Protein AF-A0A2G9XGI1-F1 (afdb_monomer_lite)

pLDDT: mean 80.85, std 19.88, range [34.72, 98.5]

Structure (mmCIF, N/CA/C/O backbone):
data_AF-A0A2G9XGI1-F1
#
_entry.id   AF-A0A2G9XGI1-F1
#
loop_
_atom_site.group_PDB
_atom_site.id
_atom_site.type_symbol
_atom_site.label_atom_id
_atom_site.label_alt_id
_atom_site.label_comp_id
_atom_site.label_asym_id
_atom_site.label_entity_id
_atom_site.label_seq_id
_atom_site.pdbx_PDB_ins_code
_atom_site.Cartn_x
_atom_site.Cartn_y
_atom_site.Cartn_z
_atom_site.occupancy
_atom_site.B_iso_or_equiv
_atom_site.auth_seq_id
_atom_site.auth_comp_id
_atom_site.auth_asym_id
_atom_site.auth_atom_id
_atom_site.pdbx_PDB_model_num
ATOM 1 N N . GLN A 1 1 ? 9.693 -24.491 24.013 1.00 41.94 1 GLN A N 1
ATOM 2 C CA . GLN A 1 1 ? 10.274 -23.459 23.138 1.00 41.94 1 GLN A CA 1
ATOM 3 C C . GLN A 1 1 ? 9.375 -23.371 21.923 1.00 41.94 1 GLN A C 1
ATOM 5 O O . GLN A 1 1 ? 9.301 -24.344 21.187 1.00 41.94 1 GLN A O 1
ATOM 10 N N . HIS A 1 2 ? 8.583 -22.310 21.801 1.00 34.72 2 HIS A N 1
ATOM 11 C CA . HIS A 1 2 ? 7.743 -22.107 20.626 1.00 34.72 2 HIS A CA 1
ATOM 12 C C . HIS A 1 2 ? 8.504 -21.122 19.743 1.00 34.72 2 HIS A C 1
ATOM 14 O O . HIS A 1 2 ? 8.555 -19.935 20.051 1.00 34.72 2 HIS A O 1
ATOM 20 N N . LEU A 1 3 ? 9.210 -21.636 18.735 1.00 47.44 3 LEU A N 1
ATOM 21 C CA . LEU A 1 3 ? 9.715 -20.791 17.661 1.00 47.44 3 LEU A CA 1
ATOM 2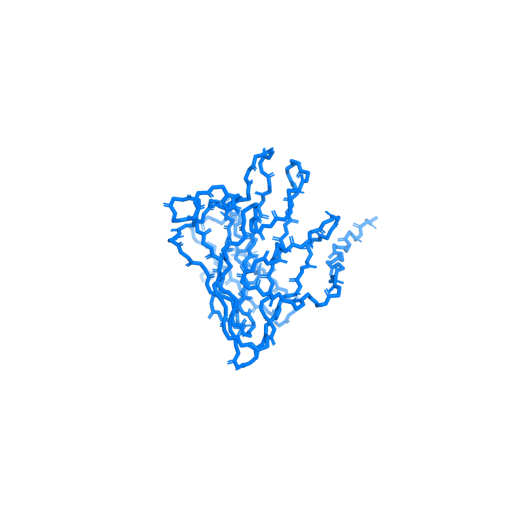2 C C . LEU A 1 3 ? 8.474 -20.391 16.863 1.00 47.44 3 LEU A C 1
ATOM 24 O O . LEU A 1 3 ? 7.971 -21.179 16.070 1.00 47.44 3 LEU A O 1
ATOM 28 N N . GLY A 1 4 ? 7.901 -19.236 17.197 1.00 39.41 4 GLY A N 1
ATOM 29 C CA . GLY A 1 4 ? 6.826 -18.643 16.415 1.00 39.41 4 GLY A CA 1
ATOM 30 C C . GLY A 1 4 ? 7.426 -18.137 15.114 1.00 39.41 4 GLY A C 1
ATOM 31 O O . GLY A 1 4 ? 8.037 -17.074 15.092 1.00 39.41 4 GLY A O 1
ATOM 32 N N . GLU A 1 5 ? 7.319 -18.936 14.059 1.00 46.62 5 GLU A N 1
ATOM 33 C CA . GLU A 1 5 ? 7.589 -18.495 12.698 1.00 46.62 5 GLU A CA 1
ATOM 34 C C . GLU A 1 5 ? 6.373 -17.691 12.229 1.00 46.62 5 GLU A C 1
ATOM 36 O O . GLU A 1 5 ? 5.272 -18.225 12.094 1.00 46.62 5 GLU A O 1
ATOM 41 N N . THR A 1 6 ? 6.546 -16.380 12.055 1.00 47.03 6 THR A N 1
ATOM 42 C CA . THR A 1 6 ? 5.527 -15.545 11.415 1.00 47.03 6 THR A CA 1
ATOM 43 C C . THR A 1 6 ? 5.639 -15.756 9.911 1.00 47.03 6 THR A C 1
ATOM 45 O O . THR A 1 6 ? 6.452 -15.118 9.246 1.00 47.03 6 THR A O 1
ATOM 48 N N . GLU A 1 7 ? 4.836 -16.669 9.371 1.00 52.78 7 GLU A N 1
ATOM 49 C CA . GLU A 1 7 ? 4.722 -16.855 7.928 1.00 52.78 7 GLU A CA 1
ATOM 50 C C . GLU A 1 7 ? 3.825 -15.758 7.338 1.00 52.78 7 GLU A C 1
ATOM 52 O O . GLU A 1 7 ? 2.620 -15.693 7.592 1.00 52.78 7 GLU A O 1
ATOM 57 N N . LEU A 1 8 ? 4.416 -14.873 6.536 1.00 57.69 8 LEU A N 1
ATOM 58 C CA . LEU A 1 8 ? 3.659 -13.935 5.714 1.00 57.69 8 LEU A CA 1
ATOM 59 C C . LEU A 1 8 ? 3.193 -14.667 4.458 1.00 57.69 8 LEU A C 1
ATOM 61 O O . LEU A 1 8 ? 3.890 -14.698 3.442 1.00 57.69 8 LEU A O 1
ATOM 65 N N . THR A 1 9 ? 2.012 -15.278 4.520 1.00 52.84 9 THR A N 1
ATOM 66 C CA . THR A 1 9 ? 1.417 -15.911 3.344 1.00 52.84 9 THR A CA 1
ATOM 67 C C . THR A 1 9 ? 1.091 -14.836 2.309 1.00 52.84 9 THR A C 1
ATOM 69 O O . THR A 1 9 ? 0.146 -14.060 2.464 1.00 52.84 9 THR A O 1
ATOM 72 N N . ALA A 1 10 ? 1.890 -14.777 1.243 1.00 55.81 10 ALA A N 1
ATOM 73 C CA . ALA A 1 10 ? 1.601 -13.923 0.104 1.00 55.81 10 ALA A CA 1
ATOM 74 C C . ALA A 1 10 ? 0.276 -14.362 -0.532 1.00 55.81 10 ALA A C 1
ATOM 76 O O . ALA A 1 10 ? 0.070 -15.540 -0.832 1.00 55.81 10 ALA A O 1
ATOM 77 N N . THR A 1 11 ? -0.621 -13.409 -0.759 1.00 67.25 11 THR A N 1
ATOM 78 C CA . THR A 1 11 ? -1.778 -13.649 -1.625 1.00 67.25 11 THR A CA 1
ATOM 79 C C . THR A 1 11 ? -1.372 -13.673 -3.096 1.00 67.25 11 THR A C 1
ATOM 81 O O . THR A 1 11 ? -0.282 -13.244 -3.477 1.00 67.25 11 THR A O 1
ATOM 84 N N . THR A 1 12 ? -2.256 -14.200 -3.947 1.00 78.31 12 THR A N 1
ATOM 85 C CA . THR A 1 12 ? -2.092 -14.150 -5.403 1.00 78.31 12 THR A CA 1
ATOM 86 C C . THR A 1 12 ? -1.939 -12.705 -5.876 1.00 78.31 12 THR A C 1
ATOM 88 O O . THR A 1 12 ? -2.671 -11.825 -5.425 1.00 78.31 12 THR A O 1
ATOM 91 N N . THR A 1 13 ? -1.021 -12.470 -6.818 1.00 90.44 13 THR A N 1
ATOM 92 C CA . THR A 1 13 ? -0.828 -11.155 -7.436 1.00 90.44 13 THR A CA 1
ATOM 93 C C . THR A 1 13 ? -2.136 -10.607 -7.999 1.00 90.44 13 THR A C 1
ATOM 95 O O . THR A 1 13 ? -2.772 -11.236 -8.847 1.00 90.44 13 THR A O 1
ATOM 98 N N . GLN A 1 14 ? -2.507 -9.405 -7.570 1.00 94.69 14 GLN A N 1
ATOM 99 C CA . GLN A 1 14 ? -3.667 -8.681 -8.070 1.00 94.69 14 GLN A CA 1
ATOM 100 C C . GLN A 1 14 ? -3.244 -7.769 -9.216 1.00 94.69 14 GLN A C 1
ATOM 102 O O . GLN A 1 14 ? -2.392 -6.897 -9.055 1.00 94.69 14 GLN A O 1
ATOM 107 N N . THR A 1 15 ? -3.846 -7.969 -10.387 1.00 95.12 15 THR A N 1
ATOM 108 C CA . THR A 1 15 ? -3.725 -7.005 -11.486 1.00 95.12 15 THR A CA 1
ATOM 109 C C . THR A 1 15 ? -4.800 -5.947 -11.307 1.00 95.12 15 THR A C 1
ATOM 111 O O . THR A 1 15 ? -5.985 -6.267 -11.377 1.00 95.12 15 THR A O 1
ATOM 114 N N . VAL A 1 16 ? -4.389 -4.708 -11.060 1.00 95.69 16 VAL A N 1
ATOM 115 C CA . VAL A 1 16 ? -5.296 -3.589 -10.792 1.00 95.69 16 VAL A CA 1
ATOM 116 C C . VAL A 1 16 ? -5.412 -2.657 -11.994 1.00 95.69 16 VAL A C 1
ATOM 118 O O . VAL A 1 16 ? -4.553 -2.614 -12.878 1.00 95.69 16 VAL A O 1
ATOM 121 N N . SER A 1 17 ? -6.502 -1.900 -12.011 1.00 94.56 17 SER A N 1
ATOM 122 C CA . SER A 1 17 ? -6.776 -0.818 -12.954 1.00 94.56 17 SER A CA 1
ATOM 123 C C . SER A 1 17 ? -7.248 0.410 -12.180 1.00 94.56 17 SER A C 1
ATOM 125 O O . SER A 1 17 ? -7.595 0.298 -11.007 1.00 94.56 17 SER A O 1
ATOM 127 N N . THR A 1 18 ? -7.299 1.565 -12.842 1.00 94.62 18 THR A N 1
ATOM 128 C CA . THR A 1 18 ? -7.675 2.876 -12.280 1.00 94.62 18 THR A CA 1
ATOM 129 C C . THR A 1 18 ? -8.863 2.834 -11.315 1.00 94.62 18 THR A C 1
ATOM 131 O O . THR A 1 18 ? -8.833 3.496 -10.290 1.00 94.62 18 THR A O 1
ATOM 134 N N . THR A 1 19 ? -9.909 2.057 -11.605 1.00 92.25 19 THR A N 1
ATOM 135 C CA . THR A 1 19 ? -11.154 2.043 -10.815 1.00 92.25 19 THR A CA 1
ATOM 136 C C . THR A 1 19 ? -11.331 0.805 -9.936 1.00 92.25 19 THR A C 1
ATOM 138 O O . THR A 1 19 ? -12.389 0.635 -9.330 1.00 92.25 19 THR A O 1
ATOM 141 N N . THR A 1 20 ? -10.333 -0.078 -9.869 1.00 90.12 20 THR A N 1
ATOM 142 C CA . THR A 1 20 ? -10.426 -1.332 -9.112 1.00 90.12 20 THR A CA 1
ATOM 143 C C . THR A 1 20 ? -9.750 -1.182 -7.756 1.00 90.12 20 THR A C 1
ATOM 145 O O . THR A 1 20 ? -8.536 -0.999 -7.696 1.00 90.12 20 THR A O 1
ATOM 148 N N . ALA A 1 21 ? -10.526 -1.326 -6.680 1.00 94.62 21 ALA A N 1
ATOM 149 C CA . ALA A 1 21 ? -9.985 -1.352 -5.326 1.00 94.62 21 ALA A CA 1
ATOM 150 C C . ALA A 1 21 ? -9.122 -2.605 -5.093 1.00 94.62 21 ALA A C 1
ATOM 152 O O . ALA A 1 21 ? -9.457 -3.697 -5.561 1.00 94.62 21 ALA A O 1
ATOM 153 N N . ILE A 1 22 ? -8.045 -2.467 -4.321 1.00 95.75 22 ILE A N 1
ATOM 154 C CA . ILE A 1 22 ? -7.212 -3.599 -3.891 1.00 95.75 22 ILE A CA 1
ATOM 155 C C . ILE A 1 22 ? -7.985 -4.415 -2.852 1.00 95.75 22 ILE A C 1
ATOM 157 O O . ILE A 1 22 ? -8.489 -3.868 -1.872 1.00 95.75 22 ILE A O 1
ATOM 161 N N . VAL A 1 23 ? -8.070 -5.733 -3.024 1.00 93.75 23 VAL A N 1
ATOM 162 C CA . VAL A 1 23 ? -8.799 -6.609 -2.097 1.00 93.75 23 VAL A CA 1
ATOM 163 C C . VAL A 1 23 ? -7.843 -7.186 -1.059 1.00 93.75 23 VAL A C 1
ATOM 165 O O . VAL A 1 23 ? -6.910 -7.897 -1.415 1.00 93.75 23 VAL A O 1
ATOM 168 N N . VAL A 1 24 ? -8.084 -6.927 0.228 1.00 89.19 24 VAL A N 1
ATOM 169 C CA . VAL A 1 24 ? -7.197 -7.408 1.305 1.00 89.19 24 VAL A CA 1
ATOM 170 C C . VAL A 1 24 ? -7.676 -8.714 1.934 1.00 89.19 24 VAL A C 1
ATOM 172 O O . VAL A 1 24 ? -6.883 -9.631 2.126 1.00 89.19 24 VAL A O 1
ATOM 175 N N . GLY A 1 25 ? -8.969 -8.847 2.247 1.00 85.75 25 GLY A N 1
ATOM 176 C CA . GLY A 1 25 ? -9.467 -10.018 2.980 1.00 85.75 25 GLY A CA 1
ATOM 177 C C . GLY A 1 25 ? -8.718 -10.210 4.306 1.00 85.75 25 GLY A C 1
ATOM 178 O O . GLY A 1 25 ? -8.567 -9.264 5.071 1.00 85.75 25 GLY A O 1
ATOM 179 N N . ASN A 1 26 ? -8.216 -11.418 4.567 1.00 81.12 26 ASN A N 1
ATOM 180 C CA . ASN A 1 26 ? -7.356 -11.747 5.713 1.00 81.12 26 ASN A CA 1
ATOM 181 C C . ASN A 1 26 ? -5.852 -11.762 5.365 1.00 81.12 26 ASN A C 1
ATOM 183 O O . ASN A 1 26 ? -5.059 -12.334 6.112 1.00 81.12 26 ASN A O 1
ATOM 187 N N . ALA A 1 27 ? -5.460 -11.188 4.225 1.00 80.62 27 ALA A N 1
ATOM 188 C CA . ALA A 1 27 ? -4.070 -11.135 3.800 1.00 80.62 27 ALA A CA 1
ATOM 189 C C . ALA A 1 27 ? -3.233 -10.235 4.712 1.00 80.62 27 ALA A C 1
ATOM 191 O O . ALA A 1 27 ? -3.673 -9.156 5.114 1.00 80.62 27 ALA A O 1
ATOM 192 N N . THR A 1 28 ? -1.995 -10.656 4.958 1.00 83.31 28 THR A N 1
ATOM 193 C CA . THR A 1 28 ? -0.945 -9.839 5.584 1.00 83.31 28 THR A CA 1
ATOM 194 C C . THR A 1 28 ? 0.075 -9.342 4.559 1.00 83.31 28 THR A C 1
ATOM 196 O O . THR A 1 28 ? 0.791 -8.378 4.818 1.00 83.31 28 THR A O 1
ATOM 199 N N . HIS A 1 29 ? 0.109 -9.954 3.370 1.00 87.75 29 HIS A N 1
ATOM 200 C CA . HIS A 1 29 ? 0.971 -9.569 2.259 1.00 87.75 29 HIS A CA 1
ATOM 201 C C . HIS A 1 29 ? 0.232 -9.698 0.916 1.00 87.75 29 HIS A C 1
ATOM 203 O O . HIS A 1 29 ? -0.331 -10.747 0.578 1.00 87.75 29 HIS A O 1
ATOM 209 N N . ILE A 1 30 ? 0.235 -8.612 0.146 1.00 91.25 30 ILE A N 1
ATOM 210 C CA . ILE A 1 30 ? -0.401 -8.494 -1.164 1.00 91.25 30 ILE A CA 1
ATOM 211 C C . ILE A 1 30 ? 0.631 -8.042 -2.178 1.00 91.25 30 ILE A C 1
ATOM 213 O O . ILE A 1 30 ? 1.377 -7.092 -1.955 1.00 91.25 30 ILE A O 1
ATOM 217 N N . VAL A 1 31 ? 0.612 -8.693 -3.333 1.00 92.25 31 VAL A N 1
ATOM 218 C CA . VAL A 1 31 ? 1.381 -8.263 -4.492 1.00 92.25 31 VAL A CA 1
ATOM 219 C C . VAL A 1 31 ? 0.432 -7.609 -5.487 1.00 92.25 31 VAL A C 1
ATOM 221 O O . VAL A 1 31 ? -0.577 -8.207 -5.863 1.00 92.25 31 VAL A O 1
ATOM 224 N N . VAL A 1 32 ? 0.751 -6.397 -5.931 1.00 95.25 32 VAL A N 1
ATOM 225 C CA . VAL A 1 32 ? -0.019 -5.668 -6.944 1.00 95.25 32 VAL A CA 1
ATOM 226 C C . VAL A 1 32 ? 0.796 -5.452 -8.211 1.00 95.25 32 VAL A C 1
ATOM 228 O O . VAL A 1 32 ? 2.018 -5.298 -8.197 1.00 95.25 32 VAL A O 1
ATOM 231 N N . THR A 1 33 ? 0.104 -5.448 -9.340 1.00 95.81 33 THR A N 1
ATOM 232 C CA . THR A 1 33 ? 0.676 -5.154 -10.652 1.00 95.81 33 THR A CA 1
ATOM 233 C C . THR A 1 33 ? -0.351 -4.443 -11.524 1.00 95.81 33 THR A C 1
ATOM 235 O O . THR A 1 33 ? -1.542 -4.446 -11.221 1.00 95.81 33 THR A O 1
ATOM 238 N N . ALA A 1 34 ? 0.096 -3.858 -12.630 1.00 95.62 34 ALA A N 1
ATOM 239 C CA . ALA A 1 34 ? -0.771 -3.261 -13.634 1.00 95.62 34 ALA A CA 1
ATOM 240 C C . ALA A 1 34 ? -0.218 -3.517 -15.041 1.00 95.62 34 ALA A C 1
ATOM 242 O O . ALA A 1 34 ? 0.990 -3.675 -15.233 1.00 95.62 34 ALA A O 1
ATOM 243 N N . THR A 1 35 ? -1.109 -3.551 -16.034 1.00 94.31 35 THR A N 1
ATOM 244 C CA . THR A 1 35 ? -0.745 -3.736 -17.452 1.00 94.31 35 THR A CA 1
ATOM 245 C C . THR A 1 35 ? -0.104 -2.489 -18.066 1.00 94.31 35 THR A C 1
ATOM 247 O O . THR A 1 35 ? 0.632 -2.580 -19.043 1.00 94.31 35 THR A O 1
ATOM 250 N N . SER A 1 36 ? -0.385 -1.325 -17.489 1.00 96.00 36 SER A N 1
ATOM 251 C CA . SER A 1 36 ? 0.203 -0.017 -17.783 1.00 96.00 36 SER A CA 1
ATOM 252 C C . SER A 1 36 ? 0.258 0.774 -16.481 1.00 96.00 36 SER A C 1
ATOM 254 O O . SER A 1 36 ? -0.463 0.428 -15.548 1.00 96.00 36 SER A O 1
ATOM 256 N N . SER A 1 37 ? 1.080 1.822 -16.385 1.00 97.06 37 SER A N 1
ATOM 257 C CA . SER A 1 37 ? 1.070 2.650 -15.175 1.00 97.06 37 SER A CA 1
ATOM 258 C C . SER A 1 37 ? -0.317 3.246 -14.945 1.00 97.06 37 SER A C 1
ATOM 260 O O . SER A 1 37 ? -0.928 3.777 -15.874 1.00 97.06 37 SER A O 1
ATOM 262 N N . VAL A 1 38 ? -0.814 3.126 -13.718 1.00 97.56 38 VAL A N 1
ATOM 263 C CA . VAL A 1 38 ? -2.146 3.581 -13.312 1.00 97.56 38 VAL A CA 1
ATOM 264 C C . VAL A 1 38 ? -2.053 4.387 -12.030 1.00 97.56 38 VAL A C 1
ATOM 266 O O . VAL A 1 38 ? -1.247 4.086 -11.153 1.00 97.56 38 VAL A O 1
ATOM 269 N N . ILE A 1 39 ? -2.917 5.389 -11.924 1.00 97.94 39 ILE A N 1
ATOM 270 C CA . ILE A 1 39 ? -3.259 6.038 -10.663 1.00 97.94 39 ILE A CA 1
ATOM 271 C C . ILE A 1 39 ? -4.596 5.440 -10.239 1.00 97.94 39 ILE A C 1
ATOM 273 O O . ILE A 1 39 ? -5.505 5.360 -11.059 1.00 97.94 39 ILE A O 1
ATOM 277 N N . LEU A 1 40 ? -4.704 4.934 -9.016 1.00 97.94 40 LEU A N 1
ATOM 278 C CA . LEU A 1 40 ? -5.967 4.408 -8.517 1.00 97.94 40 LEU A CA 1
ATOM 279 C C . LEU A 1 40 ? -6.868 5.577 -8.106 1.00 97.94 40 LEU A C 1
ATOM 281 O O . LEU A 1 40 ? -6.527 6.346 -7.211 1.00 97.94 40 LEU A O 1
ATOM 285 N N . ASP A 1 41 ? -8.017 5.667 -8.769 1.00 96.88 41 ASP A N 1
ATOM 286 C CA . ASP A 1 41 ? -9.115 6.608 -8.521 1.00 96.88 41 ASP A CA 1
ATOM 287 C C . ASP A 1 41 ? -10.336 5.900 -7.895 1.00 96.88 41 ASP A C 1
ATOM 289 O O . ASP A 1 41 ? -11.427 6.462 -7.787 1.00 96.88 41 ASP A O 1
ATOM 293 N N . SER A 1 42 ? -10.186 4.633 -7.504 1.00 96.88 42 SER A N 1
ATOM 294 C CA . SER A 1 42 ? -11.191 3.906 -6.728 1.00 96.88 42 SER A CA 1
ATOM 295 C C . SER A 1 42 ? -11.318 4.487 -5.319 1.00 96.88 42 SER A C 1
ATOM 297 O O . SER A 1 42 ? -10.315 4.674 -4.641 1.00 96.88 42 SER A O 1
ATOM 299 N N . ALA A 1 43 ? -12.550 4.693 -4.858 1.00 95.44 43 ALA A N 1
ATOM 300 C CA . ALA A 1 43 ? -12.873 5.112 -3.498 1.00 95.44 43 ALA A CA 1
ATOM 301 C C . ALA A 1 43 ? -13.908 4.132 -2.896 1.00 95.44 43 ALA A C 1
ATOM 303 O O . ALA A 1 43 ? -15.059 4.129 -3.347 1.00 95.44 43 ALA A O 1
ATOM 304 N N . PRO A 1 44 ? -13.537 3.268 -1.929 1.00 97.19 44 PRO A N 1
ATOM 305 C CA . PRO A 1 44 ? -12.210 3.150 -1.317 1.00 97.19 44 PRO A CA 1
ATOM 306 C C . PRO A 1 44 ? -11.150 2.595 -2.283 1.00 97.19 44 PRO A C 1
ATOM 308 O O . PRO A 1 44 ? -11.472 1.850 -3.210 1.00 97.19 44 PRO A O 1
ATOM 311 N N . THR A 1 45 ? -9.882 2.941 -2.049 1.00 98.06 45 THR A N 1
ATOM 312 C CA . THR A 1 45 ? -8.728 2.484 -2.850 1.00 98.06 45 THR A CA 1
ATOM 313 C C . THR A 1 45 ? -8.345 1.063 -2.486 1.00 98.06 45 THR A C 1
ATOM 315 O O . THR A 1 45 ? -7.942 0.266 -3.334 1.00 98.06 45 THR A O 1
ATOM 318 N N . ILE A 1 46 ? -8.502 0.725 -1.212 1.00 97.00 46 ILE A N 1
ATOM 319 C CA . ILE A 1 46 ? -8.278 -0.607 -0.672 1.00 97.00 46 ILE A CA 1
ATOM 320 C C . ILE A 1 46 ? -9.571 -1.033 0.013 1.00 97.00 46 ILE A C 1
ATOM 322 O O . ILE A 1 46 ? -10.164 -0.259 0.750 1.00 97.00 46 ILE A O 1
ATOM 326 N N . ALA A 1 47 ? -10.047 -2.257 -0.193 1.00 95.88 47 ALA A N 1
ATOM 327 C CA . ALA A 1 47 ? -11.187 -2.760 0.570 1.00 95.88 47 ALA A CA 1
ATOM 328 C C . ALA A 1 47 ? -10.924 -2.610 2.083 1.00 95.88 47 ALA A C 1
ATOM 330 O O . ALA A 1 47 ? -9.818 -2.888 2.550 1.00 95.88 47 ALA A O 1
ATOM 331 N N . ASN A 1 48 ? -11.924 -2.161 2.847 1.00 95.31 48 ASN A N 1
ATOM 332 C CA . ASN A 1 48 ? -11.775 -1.971 4.292 1.00 95.31 48 ASN A CA 1
ATOM 333 C C . ASN A 1 48 ? -11.322 -3.265 4.980 1.00 95.31 48 ASN A C 1
ATOM 335 O O . ASN A 1 48 ? -11.796 -4.357 4.648 1.00 95.31 48 ASN A O 1
ATOM 339 N N . GLY A 1 49 ? -10.408 -3.119 5.937 1.00 93.06 49 GLY A N 1
ATOM 340 C CA . GLY A 1 49 ? -9.892 -4.219 6.740 1.00 93.06 49 GLY A CA 1
ATOM 341 C C . GLY A 1 49 ? -10.687 -4.446 8.025 1.00 93.06 49 GLY A C 1
ATOM 342 O O . GLY A 1 49 ? -11.768 -3.898 8.242 1.00 93.06 49 GLY A O 1
ATOM 343 N N . THR A 1 50 ? -10.111 -5.255 8.910 1.00 94.25 50 THR A N 1
ATOM 344 C CA . THR A 1 50 ? -10.502 -5.317 10.328 1.00 94.25 50 THR A CA 1
ATOM 345 C C . THR A 1 50 ? -9.632 -4.356 11.132 1.00 94.25 50 THR A C 1
ATOM 347 O O . THR A 1 50 ? -8.449 -4.226 10.838 1.00 94.25 50 THR A O 1
ATOM 350 N N . THR A 1 51 ? -10.172 -3.668 12.142 1.00 95.75 51 THR A N 1
ATOM 351 C CA . THR A 1 51 ? -9.375 -2.761 12.990 1.00 95.75 51 THR A CA 1
ATOM 352 C C . THR A 1 51 ? -8.130 -3.462 13.543 1.00 95.75 51 THR A C 1
ATOM 354 O O . THR A 1 51 ? -8.218 -4.567 14.077 1.00 95.75 51 THR A O 1
ATOM 357 N N . GLY A 1 52 ? -6.975 -2.809 13.413 1.00 90.50 52 GLY A N 1
ATOM 358 C CA . GLY A 1 52 ? -5.660 -3.332 13.779 1.00 90.50 52 GLY A CA 1
ATOM 359 C C . GLY A 1 52 ? -5.034 -4.269 12.743 1.00 90.50 52 GLY A C 1
ATOM 360 O O . GLY A 1 52 ? -3.910 -4.724 12.946 1.00 90.50 52 GLY A O 1
ATOM 361 N N . GLN A 1 53 ? -5.718 -4.572 11.635 1.00 91.12 53 GLN A N 1
ATOM 362 C CA . GLN A 1 53 ? -5.153 -5.384 10.562 1.00 91.12 53 GLN A CA 1
ATOM 363 C C . GLN A 1 53 ? -3.984 -4.653 9.911 1.00 91.12 53 GLN A C 1
ATOM 365 O O . GLN A 1 53 ? -4.129 -3.516 9.468 1.00 91.12 53 GLN A O 1
ATOM 370 N N . VAL A 1 54 ? -2.851 -5.345 9.814 1.00 90.75 54 VAL A N 1
ATOM 371 C CA . VAL A 1 54 ? -1.662 -4.873 9.104 1.00 90.75 54 VAL A CA 1
ATOM 372 C C . VAL A 1 54 ? -1.563 -5.585 7.764 1.00 90.75 54 VAL A C 1
ATOM 374 O O . VAL A 1 54 ? -1.739 -6.803 7.687 1.00 90.75 54 VAL A O 1
ATOM 377 N N . VAL A 1 55 ? -1.259 -4.824 6.718 1.00 91.38 55 VAL A N 1
ATOM 378 C CA . VAL A 1 55 ? -0.999 -5.356 5.382 1.00 91.38 55 VAL A CA 1
ATOM 379 C C . VAL A 1 55 ? 0.261 -4.736 4.799 1.00 91.38 55 VAL A C 1
ATOM 381 O O . VAL A 1 55 ? 0.511 -3.540 4.938 1.00 91.38 55 VAL A O 1
ATOM 384 N N . ILE A 1 56 ? 1.045 -5.567 4.126 1.00 91.56 56 ILE A N 1
ATOM 385 C CA . ILE A 1 56 ? 2.170 -5.153 3.295 1.00 91.56 56 ILE A CA 1
ATOM 386 C C . ILE A 1 56 ? 1.735 -5.275 1.837 1.00 91.56 56 ILE A C 1
ATOM 388 O O . ILE A 1 56 ? 1.296 -6.341 1.407 1.00 91.56 56 ILE A O 1
ATOM 392 N N . ILE A 1 57 ? 1.858 -4.198 1.072 1.00 93.69 57 ILE A N 1
ATOM 393 C CA . ILE A 1 57 ? 1.541 -4.149 -0.353 1.00 93.69 57 ILE A CA 1
ATOM 394 C C . ILE A 1 57 ? 2.832 -3.927 -1.120 1.00 93.69 57 ILE A C 1
ATOM 396 O O . ILE A 1 57 ? 3.520 -2.930 -0.913 1.00 93.69 57 ILE A O 1
ATOM 400 N N . ARG A 1 58 ? 3.148 -4.851 -2.023 1.00 92.31 58 ARG A N 1
ATOM 401 C CA . ARG A 1 58 ? 4.358 -4.814 -2.839 1.00 92.31 58 ARG A CA 1
ATOM 402 C C . ARG A 1 58 ? 4.018 -4.680 -4.317 1.00 92.31 58 ARG A C 1
ATOM 404 O O . ARG A 1 58 ? 3.202 -5.441 -4.837 1.00 92.31 58 ARG A O 1
ATOM 411 N N . GLY A 1 59 ? 4.677 -3.761 -5.013 1.00 94.38 59 GLY A N 1
ATOM 412 C CA . GLY A 1 59 ? 4.604 -3.676 -6.469 1.00 94.38 59 GLY A CA 1
ATOM 413 C C . GLY A 1 59 ? 5.463 -4.749 -7.150 1.00 94.38 59 GLY A C 1
ATOM 414 O O . GLY A 1 59 ? 6.580 -5.046 -6.720 1.00 94.38 59 GLY A O 1
ATOM 415 N N . ALA A 1 60 ? 4.943 -5.356 -8.220 1.00 92.38 60 ALA A N 1
ATOM 416 C CA . ALA A 1 60 ? 5.624 -6.435 -8.953 1.00 92.38 60 ALA A CA 1
ATOM 417 C C . ALA A 1 60 ? 5.989 -6.111 -10.406 1.00 92.38 60 ALA A C 1
ATOM 419 O O . ALA A 1 60 ? 6.716 -6.877 -11.039 1.00 92.38 60 ALA A O 1
ATOM 420 N N . SER A 1 61 ? 5.471 -5.022 -10.976 1.00 93.12 61 SER A N 1
ATOM 421 C CA . SER A 1 61 ? 5.718 -4.718 -12.387 1.00 93.12 61 SER A CA 1
ATOM 422 C C . SER A 1 61 ? 7.050 -4.007 -12.586 1.00 93.12 61 SER A C 1
ATOM 424 O O . SER A 1 61 ? 7.322 -2.985 -11.963 1.00 93.12 61 SER A O 1
ATOM 426 N N . THR A 1 62 ? 7.875 -4.526 -13.495 1.00 91.38 62 THR A N 1
ATOM 427 C CA . THR A 1 62 ? 9.159 -3.919 -13.881 1.00 91.38 62 THR A CA 1
ATOM 428 C C . THR A 1 62 ? 9.011 -2.775 -14.885 1.00 91.38 62 THR A C 1
ATOM 430 O O . THR A 1 62 ? 9.984 -2.073 -15.147 1.00 91.38 62 THR A O 1
ATOM 433 N N . THR A 1 63 ? 7.819 -2.585 -15.462 1.00 93.88 63 THR A N 1
ATOM 434 C CA . THR A 1 63 ? 7.568 -1.610 -16.541 1.00 93.88 63 THR A CA 1
ATOM 435 C C . THR A 1 63 ? 6.392 -0.675 -16.277 1.00 93.88 63 THR A C 1
ATOM 437 O O . THR A 1 63 ? 6.224 0.305 -16.997 1.00 93.88 63 THR A O 1
ATOM 440 N N . ALA A 1 64 ? 5.553 -0.987 -15.293 1.00 96.00 64 ALA A N 1
ATOM 441 C CA . ALA A 1 64 ? 4.391 -0.199 -14.913 1.00 96.00 64 ALA A CA 1
ATOM 442 C C . ALA A 1 64 ? 4.399 0.043 -13.407 1.00 96.00 64 ALA A C 1
ATOM 444 O O . ALA A 1 64 ? 5.019 -0.696 -12.648 1.00 96.00 64 ALA A O 1
ATOM 445 N N . THR A 1 65 ? 3.672 1.062 -12.976 1.00 96.31 65 THR A N 1
ATOM 446 C CA . THR A 1 65 ? 3.531 1.385 -11.558 1.00 96.31 65 THR A CA 1
ATOM 447 C C . THR A 1 65 ? 2.075 1.528 -11.163 1.00 96.31 65 THR A C 1
ATOM 449 O O . THR A 1 65 ? 1.251 1.969 -11.965 1.00 96.31 65 THR A O 1
ATOM 452 N N . VAL A 1 66 ? 1.774 1.203 -9.912 1.00 97.81 66 VAL A N 1
ATOM 453 C CA . VAL A 1 66 ? 0.466 1.432 -9.295 1.00 97.81 66 VAL A CA 1
ATOM 454 C C . VAL A 1 66 ? 0.599 2.598 -8.327 1.00 97.81 66 VAL A C 1
ATOM 456 O O . VAL A 1 66 ? 1.308 2.478 -7.333 1.00 97.81 66 VAL A O 1
ATOM 459 N N . SER A 1 67 ? -0.049 3.722 -8.610 1.00 97.75 67 SER A N 1
ATOM 460 C CA . SER A 1 67 ? -0.035 4.887 -7.724 1.00 97.75 67 SER A CA 1
ATOM 461 C C . SER A 1 67 ? -1.301 4.938 -6.876 1.00 97.75 67 SER A C 1
ATOM 463 O O . SER A 1 67 ? -2.406 4.936 -7.409 1.00 97.75 67 SER A O 1
ATOM 465 N N . LEU A 1 68 ? -1.135 4.998 -5.559 1.00 98.25 68 LEU A N 1
ATOM 466 C CA . LEU A 1 68 ? -2.193 5.164 -4.569 1.00 98.25 68 LEU A CA 1
ATOM 467 C C . LEU A 1 68 ? -2.244 6.634 -4.140 1.00 98.25 68 LEU A C 1
ATOM 469 O O . LEU A 1 68 ? -1.197 7.284 -4.069 1.00 98.25 68 LEU A O 1
ATOM 473 N N . GLN A 1 69 ? -3.439 7.159 -3.875 1.00 98.25 69 GLN A N 1
ATOM 474 C CA . GLN A 1 69 ? -3.660 8.571 -3.551 1.00 98.25 69 GLN A CA 1
ATOM 475 C C . GLN A 1 69 ? -4.162 8.726 -2.120 1.00 98.25 69 GLN A C 1
ATOM 477 O O . GLN A 1 69 ? -5.062 8.007 -1.685 1.00 98.25 69 GLN A O 1
ATOM 482 N N . ASP A 1 70 ? -3.581 9.682 -1.409 1.00 98.44 70 ASP A N 1
ATOM 483 C CA . ASP A 1 70 ? -4.000 10.045 -0.060 1.00 98.44 70 ASP A CA 1
ATOM 484 C C . ASP A 1 70 ? -5.449 10.570 -0.021 1.00 98.44 70 ASP A C 1
ATOM 486 O O . ASP A 1 70 ? -5.952 11.083 -1.026 1.00 98.44 70 ASP A O 1
ATOM 490 N N . GLN A 1 71 ? -6.115 10.456 1.130 1.00 97.00 71 GLN A N 1
ATOM 491 C CA . GLN A 1 71 ? -7.491 10.897 1.377 1.00 97.00 71 GLN A CA 1
ATOM 492 C C . GLN A 1 71 ? -7.708 12.390 1.080 1.00 97.00 71 GLN A C 1
ATOM 494 O O . GLN A 1 71 ? -8.791 12.763 0.618 1.00 97.00 71 GLN A O 1
ATOM 499 N N . ASP A 1 72 ? -6.695 13.239 1.290 1.00 95.69 72 ASP A N 1
ATOM 500 C CA . ASP A 1 72 ? -6.770 14.672 0.976 1.00 95.69 72 ASP A CA 1
ATOM 501 C C . ASP A 1 72 ? -6.689 14.946 -0.536 1.00 95.69 72 ASP A C 1
ATOM 503 O O . ASP A 1 72 ? -7.104 16.007 -1.008 1.00 95.69 72 ASP A O 1
ATOM 507 N N . THR A 1 73 ? -6.172 13.990 -1.317 1.00 97.06 73 THR A N 1
ATOM 508 C CA . THR A 1 73 ? -6.072 14.079 -2.785 1.00 97.06 73 THR A CA 1
ATOM 509 C C . THR A 1 73 ? -7.267 13.417 -3.469 1.00 97.06 73 THR A C 1
ATOM 511 O O . THR A 1 73 ? -7.881 14.006 -4.360 1.00 97.06 73 THR A O 1
ATOM 514 N N . LEU A 1 74 ? -7.626 12.208 -3.036 1.00 97.69 74 LEU A N 1
ATOM 515 C CA . LEU A 1 74 ? -8.789 11.462 -3.498 1.00 97.69 74 LEU A CA 1
ATOM 516 C C . LEU A 1 74 ? -9.743 11.266 -2.318 1.00 97.69 74 LEU A C 1
ATOM 518 O O . LEU A 1 74 ? -9.557 10.391 -1.476 1.00 97.69 74 LEU A O 1
ATOM 522 N N . ALA A 1 75 ? -10.798 12.075 -2.263 1.00 97.62 75 ALA A N 1
ATOM 523 C C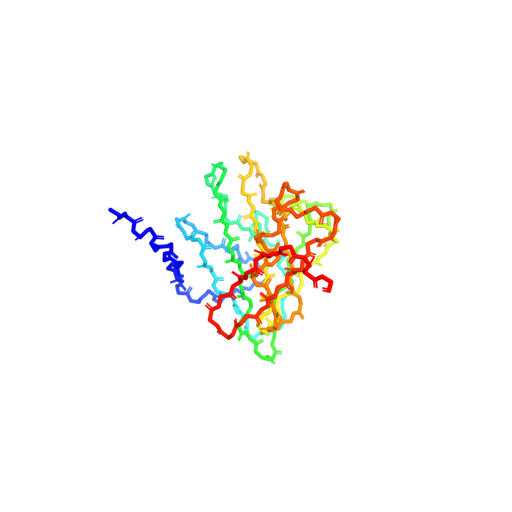A . ALA A 1 75 ? -11.777 11.974 -1.190 1.00 97.62 75 ALA A CA 1
ATOM 524 C C . ALA A 1 75 ? -12.395 10.567 -1.138 1.00 97.62 75 ALA A C 1
ATOM 526 O O . ALA A 1 75 ? -12.851 10.037 -2.152 1.00 97.62 75 ALA A O 1
ATOM 527 N N . SER A 1 76 ? -12.489 9.997 0.065 1.00 97.19 76 SER A N 1
ATOM 528 C CA . SER A 1 76 ? -12.943 8.616 0.296 1.00 97.19 76 SER A CA 1
ATOM 529 C C . SER A 1 76 ? -12.000 7.539 -0.257 1.00 97.19 76 SER A C 1
ATOM 531 O O . SER A 1 76 ? -12.432 6.398 -0.421 1.00 97.19 76 SER A O 1
ATOM 533 N N . SER A 1 77 ? -10.725 7.863 -0.517 1.00 98.00 77 SER A N 1
ATOM 534 C CA . SER A 1 77 ? -9.713 6.880 -0.920 1.00 98.00 77 SER A CA 1
ATOM 535 C C . SER A 1 77 ? -9.440 5.825 0.138 1.00 98.00 77 SER A C 1
ATOM 537 O O . SER A 1 77 ? -8.910 4.802 -0.254 1.00 98.00 77 SER A O 1
ATOM 539 N N . ASN A 1 78 ? -9.791 6.074 1.400 1.00 98.19 78 ASN A N 1
ATOM 540 C CA . ASN A 1 78 ? -9.492 5.332 2.624 1.00 98.19 78 ASN A CA 1
ATOM 541 C C . ASN A 1 78 ? -8.006 5.158 2.960 1.00 98.19 78 ASN A C 1
ATOM 543 O O . ASN A 1 78 ? -7.637 4.184 3.617 1.00 98.19 78 ASN A O 1
ATOM 547 N N . LEU A 1 79 ? -7.156 6.092 2.525 1.00 98.50 79 LEU A N 1
ATOM 548 C CA . LEU A 1 79 ? -5.711 6.058 2.748 1.00 98.50 79 LEU A CA 1
ATOM 549 C C . LEU A 1 79 ? -5.229 7.325 3.452 1.00 98.50 79 LEU A C 1
ATOM 551 O O . LEU A 1 79 ? -5.416 8.413 2.927 1.00 98.50 79 LEU A O 1
ATOM 555 N N . GLN A 1 80 ? -4.546 7.172 4.583 1.00 98.25 80 GLN A N 1
ATOM 556 C CA . GLN A 1 80 ? -3.825 8.249 5.264 1.00 98.25 80 GLN A CA 1
ATOM 557 C C . GLN A 1 80 ? -2.326 8.017 5.059 1.00 98.25 80 GLN A C 1
ATOM 559 O O . GLN A 1 80 ? -1.694 7.230 5.770 1.00 98.25 80 GLN A O 1
ATOM 564 N N . LEU A 1 81 ? -1.770 8.642 4.029 1.00 97.19 81 LEU A N 1
ATOM 565 C CA . LEU A 1 81 ? -0.390 8.476 3.592 1.00 97.19 81 LEU A CA 1
ATOM 566 C C . LEU A 1 81 ? 0.487 9.608 4.137 1.00 97.19 81 LEU A C 1
ATOM 568 O O . LEU A 1 81 ? 0.044 10.733 4.350 1.00 97.19 81 LEU A O 1
ATOM 572 N N . GLY A 1 82 ? 1.786 9.347 4.293 1.00 92.44 82 GLY A N 1
ATOM 573 C CA . GLY A 1 82 ? 2.741 10.391 4.695 1.00 92.44 82 GLY A CA 1
ATOM 574 C C . GLY A 1 82 ? 3.002 11.453 3.612 1.00 92.44 82 GLY A C 1
ATOM 575 O O . GLY A 1 82 ? 3.755 12.400 3.838 1.00 92.44 82 GLY A O 1
ATOM 576 N N . VAL A 1 83 ? 2.432 11.270 2.417 1.00 94.94 83 VAL A N 1
ATOM 577 C CA . VAL A 1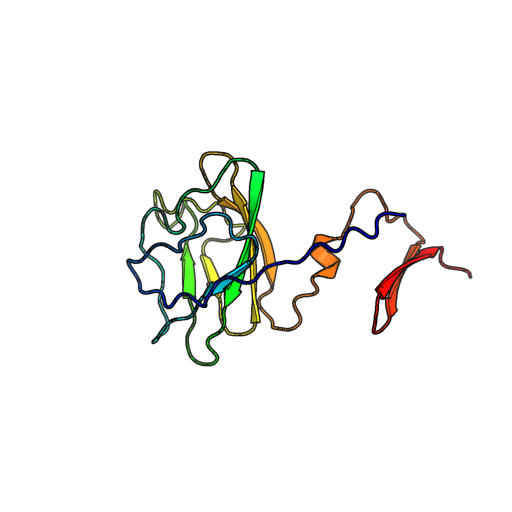 83 ? 2.604 12.082 1.204 1.00 94.94 83 VAL A CA 1
ATOM 578 C C . VAL A 1 83 ? 1.336 12.003 0.348 1.00 94.94 83 VAL A C 1
ATOM 580 O O . VAL A 1 83 ? 0.579 11.051 0.458 1.00 94.94 83 VAL A O 1
ATOM 583 N N . ILE A 1 84 ? 1.154 12.933 -0.593 1.00 96.75 84 ILE A N 1
ATOM 584 C CA . ILE A 1 84 ? -0.043 12.986 -1.461 1.00 96.75 84 ILE A CA 1
ATOM 585 C C . ILE A 1 84 ? -0.282 11.717 -2.303 1.00 96.75 84 ILE A C 1
ATOM 587 O O . ILE A 1 84 ? -1.413 11.420 -2.684 1.00 96.75 84 ILE A O 1
ATOM 591 N N . SER A 1 85 ? 0.780 10.973 -2.636 1.00 96.62 85 SER A N 1
ATOM 592 C CA . SER A 1 85 ? 0.680 9.730 -3.398 1.00 96.62 85 SER A CA 1
ATOM 593 C C . SER A 1 85 ? 1.884 8.820 -3.171 1.00 96.62 85 SER A C 1
ATOM 595 O O . SER A 1 85 ? 3.023 9.284 -3.069 1.00 96.62 85 SER A O 1
ATOM 597 N N . ARG A 1 86 ? 1.628 7.508 -3.148 1.00 96.88 86 ARG A N 1
ATOM 598 C CA . ARG A 1 86 ? 2.647 6.454 -3.143 1.00 96.88 86 ARG A CA 1
ATOM 599 C C . ARG A 1 86 ? 2.605 5.687 -4.454 1.00 96.88 86 ARG A C 1
ATOM 601 O O . ARG A 1 86 ? 1.568 5.143 -4.819 1.00 96.88 86 ARG A O 1
ATOM 608 N N . GLN A 1 87 ? 3.736 5.631 -5.144 1.00 95.94 87 GLN A N 1
ATOM 609 C CA . GLN A 1 87 ? 3.903 4.866 -6.375 1.00 95.94 87 GLN A CA 1
ATOM 610 C C . GLN A 1 87 ? 4.569 3.529 -6.049 1.00 95.94 87 GLN A C 1
ATOM 612 O O . GLN A 1 87 ? 5.593 3.505 -5.377 1.00 95.94 87 GLN A O 1
ATOM 617 N N . LEU A 1 88 ? 3.976 2.434 -6.522 1.00 95.62 88 LEU A N 1
ATOM 618 C CA . LEU A 1 88 ? 4.489 1.078 -6.368 1.00 95.62 88 LEU A CA 1
ATOM 619 C C . LEU A 1 88 ? 4.955 0.539 -7.723 1.00 95.62 88 LEU A C 1
ATOM 621 O O . LEU A 1 88 ? 4.142 0.103 -8.546 1.00 95.62 88 LEU A O 1
ATOM 625 N N . GLY A 1 89 ? 6.261 0.598 -7.967 1.00 93.62 89 GLY A N 1
ATOM 626 C CA . GLY A 1 89 ? 6.978 -0.149 -8.997 1.00 93.62 89 GLY A CA 1
ATOM 627 C C . GLY A 1 89 ? 7.510 -1.489 -8.480 1.00 93.62 89 GLY A C 1
ATOM 628 O O . GLY A 1 89 ? 7.128 -1.965 -7.413 1.00 93.62 89 GLY A O 1
ATOM 629 N N . ASN A 1 90 ? 8.374 -2.150 -9.254 1.00 92.19 90 ASN A N 1
ATOM 630 C CA . ASN A 1 90 ? 8.916 -3.456 -8.874 1.00 92.19 90 ASN A CA 1
ATOM 631 C C . ASN A 1 90 ? 9.779 -3.383 -7.606 1.00 92.19 90 ASN A C 1
ATOM 633 O O . ASN A 1 90 ? 10.876 -2.834 -7.637 1.00 92.19 90 ASN A O 1
ATOM 637 N N . GLY A 1 91 ? 9.333 -4.044 -6.539 1.00 87.12 91 GLY A N 1
ATOM 638 C CA . GLY A 1 91 ? 10.057 -4.099 -5.267 1.00 87.12 91 GLY A CA 1
ATOM 639 C C . GLY A 1 91 ? 9.618 -3.043 -4.260 1.00 87.12 91 GLY A C 1
ATOM 640 O O . GLY A 1 91 ? 9.763 -3.290 -3.064 1.00 87.12 91 GLY A O 1
ATOM 641 N N . ASP A 1 92 ? 9.001 -1.956 -4.721 1.00 92.62 92 ASP A N 1
ATOM 642 C CA . ASP A 1 92 ? 8.454 -0.919 -3.852 1.00 92.62 92 ASP A CA 1
ATOM 643 C C . ASP A 1 92 ? 7.405 -1.524 -2.923 1.00 92.62 92 ASP A C 1
ATOM 645 O O . ASP A 1 92 ? 6.573 -2.342 -3.337 1.00 92.62 92 ASP A O 1
ATOM 649 N N . THR A 1 93 ? 7.469 -1.138 -1.655 1.00 92.00 93 THR A N 1
ATOM 650 C CA . THR A 1 93 ? 6.714 -1.781 -0.582 1.00 92.00 93 THR A CA 1
ATOM 651 C C . THR A 1 93 ? 6.092 -0.731 0.329 1.00 92.00 93 THR A C 1
ATOM 653 O O . THR A 1 93 ? 6.769 0.181 0.794 1.00 92.00 93 THR A O 1
ATOM 656 N N . LEU A 1 94 ? 4.797 -0.879 0.599 1.00 93.94 94 LEU A N 1
ATOM 657 C CA . LEU A 1 94 ? 3.995 -0.022 1.470 1.00 93.94 94 LEU A CA 1
ATOM 658 C C . LEU A 1 94 ? 3.380 -0.872 2.585 1.00 93.94 94 LEU A C 1
ATOM 660 O O . LEU A 1 94 ? 2.678 -1.840 2.299 1.00 93.94 94 LEU A O 1
ATOM 664 N N . ALA A 1 95 ? 3.622 -0.514 3.843 1.00 93.44 95 ALA A N 1
ATOM 665 C CA . ALA A 1 95 ? 3.009 -1.154 5.003 1.00 93.44 95 ALA A CA 1
ATOM 666 C C . ALA A 1 95 ? 1.931 -0.243 5.597 1.00 93.44 95 ALA A C 1
ATOM 668 O O . ALA A 1 95 ? 2.183 0.936 5.857 1.00 93.44 95 ALA A O 1
ATOM 669 N N . LEU A 1 96 ? 0.742 -0.799 5.827 1.00 95.94 96 LEU A N 1
ATOM 670 C CA . LEU A 1 96 ? -0.432 -0.073 6.309 1.00 95.94 96 LEU A CA 1
ATOM 671 C C . LEU A 1 96 ? -1.069 -0.783 7.510 1.00 95.94 96 LEU A C 1
ATOM 673 O O . LEU A 1 96 ? -1.006 -2.010 7.605 1.00 95.94 96 LEU A O 1
ATOM 677 N N . MET A 1 97 ? -1.749 -0.029 8.376 1.00 96.94 97 MET A N 1
ATOM 678 C CA . MET A 1 97 ? -2.642 -0.556 9.416 1.00 96.94 97 MET A CA 1
ATOM 679 C C . MET A 1 97 ? -4.040 0.037 9.273 1.00 96.94 97 MET A C 1
ATOM 681 O O . MET A 1 97 ? -4.180 1.249 9.165 1.00 96.94 97 MET A O 1
ATOM 685 N N . PHE A 1 98 ? -5.075 -0.797 9.316 1.00 97.31 98 PHE A N 1
ATOM 686 C CA . PHE A 1 98 ? -6.453 -0.315 9.322 1.00 97.31 98 PHE A CA 1
ATOM 687 C C . PHE A 1 98 ? -6.868 0.128 10.730 1.00 97.31 98 PHE A C 1
ATOM 689 O O . PHE A 1 98 ? -6.812 -0.670 11.667 1.00 97.31 98 PHE A O 1
ATOM 696 N N . ASP A 1 99 ? -7.322 1.368 10.903 1.00 96.56 99 ASP A N 1
ATOM 697 C CA . ASP A 1 99 ? -7.702 1.911 12.220 1.00 96.56 99 ASP A CA 1
ATOM 698 C C . ASP A 1 99 ? -9.189 1.702 12.579 1.00 96.56 99 ASP A C 1
ATOM 700 O O . ASP A 1 99 ? -9.621 1.978 13.698 1.00 96.56 99 ASP A O 1
ATOM 704 N N . GLY A 1 100 ? -9.972 1.147 11.650 1.00 96.25 100 GLY A N 1
ATOM 705 C CA . GLY A 1 100 ? -11.430 1.021 11.744 1.00 96.25 100 GLY A CA 1
ATOM 706 C C . GLY A 1 100 ? -12.189 1.915 10.764 1.00 96.25 100 GLY A C 1
ATOM 707 O O . GLY A 1 100 ? -13.368 1.662 10.518 1.00 96.25 100 GLY A O 1
ATOM 708 N N . THR A 1 101 ? -11.511 2.900 10.177 1.00 95.94 101 THR A N 1
ATOM 709 C CA . THR A 1 101 ? -12.041 3.819 9.164 1.00 95.94 101 THR A CA 1
ATOM 710 C C . THR A 1 101 ? -11.154 3.820 7.924 1.00 95.94 101 THR A C 1
ATOM 712 O O . THR A 1 101 ? -11.643 3.514 6.837 1.00 95.94 101 THR A O 1
ATOM 715 N N . ASP A 1 102 ? -9.858 4.080 8.107 1.00 98.12 102 ASP A N 1
ATOM 716 C CA . ASP A 1 102 ? -8.878 4.274 7.042 1.00 98.12 102 ASP A CA 1
ATOM 717 C C . ASP A 1 102 ? -7.660 3.355 7.225 1.00 98.12 102 ASP A C 1
ATOM 719 O O . ASP A 1 102 ? -7.383 2.820 8.304 1.00 98.12 102 ASP A O 1
ATOM 723 N N . TRP A 1 103 ? -6.906 3.171 6.144 1.00 98.25 103 TRP A N 1
ATOM 724 C CA . TRP A 1 103 ? -5.585 2.559 6.169 1.00 98.25 103 TRP A CA 1
ATOM 725 C C . TRP A 1 103 ? -4.522 3.625 6.418 1.00 98.25 103 TRP A C 1
ATOM 727 O O . TRP A 1 103 ? -4.300 4.505 5.588 1.00 98.25 103 TRP A O 1
ATOM 737 N N . LEU A 1 104 ? -3.840 3.517 7.552 1.00 98.06 104 LEU A N 1
ATOM 738 C CA . LEU A 1 104 ? -2.773 4.419 7.959 1.00 98.06 104 LEU A CA 1
ATOM 739 C C . LEU A 1 104 ? -1.426 3.905 7.463 1.00 98.06 104 LEU A C 1
ATOM 741 O O . LEU A 1 104 ? -1.098 2.734 7.673 1.00 98.06 104 LEU A O 1
ATOM 745 N N . GLU A 1 105 ? -0.627 4.774 6.849 1.00 96.44 105 GLU A N 1
ATOM 746 C CA . GLU A 1 105 ? 0.746 4.450 6.479 1.00 96.44 105 GLU A CA 1
ATOM 747 C C . GLU A 1 105 ? 1.614 4.233 7.719 1.00 96.44 105 GLU A C 1
ATOM 749 O O . GLU A 1 105 ? 1.779 5.117 8.557 1.00 96.44 105 GLU A O 1
ATOM 754 N N . LEU A 1 106 ? 2.200 3.039 7.810 1.00 92.44 106 LEU A N 1
ATOM 755 C CA . LEU A 1 106 ? 3.225 2.729 8.798 1.00 92.44 106 LEU A CA 1
ATOM 756 C C . LEU A 1 106 ? 4.619 2.993 8.234 1.00 92.44 106 LEU A C 1
ATOM 758 O O . LEU A 1 106 ? 5.494 3.485 8.944 1.00 92.44 106 LEU A O 1
ATOM 762 N N . TRP A 1 107 ? 4.838 2.613 6.971 1.00 89.06 107 TRP A N 1
ATOM 763 C CA . TRP A 1 107 ? 6.149 2.670 6.334 1.00 89.06 107 TRP A CA 1
ATOM 764 C C . TRP A 1 107 ? 6.066 2.520 4.809 1.00 89.06 107 TRP A C 1
ATOM 766 O O . TRP A 1 107 ? 5.166 1.858 4.291 1.00 89.06 107 TRP A O 1
ATOM 776 N N . PHE A 1 108 ? 7.049 3.077 4.098 1.00 91.12 108 PHE A N 1
ATOM 777 C CA . PHE A 1 108 ? 7.212 2.936 2.652 1.00 91.12 108 PHE A CA 1
ATOM 778 C C . PHE A 1 108 ? 8.693 2.822 2.261 1.00 91.12 108 PHE A C 1
ATOM 780 O O . PHE A 1 108 ? 9.503 3.635 2.708 1.00 91.12 108 PHE A O 1
ATOM 787 N N . SER A 1 109 ? 9.017 1.899 1.349 1.00 88.75 109 SER A N 1
ATOM 788 C CA . SER A 1 109 ? 10.268 1.901 0.578 1.00 88.75 109 SER A CA 1
ATOM 789 C C . SER A 1 109 ? 9.982 1.980 -0.917 1.00 88.75 109 SER A C 1
ATOM 791 O O . SER A 1 109 ? 9.164 1.224 -1.443 1.00 88.75 109 SER A O 1
ATOM 793 N N . GLY A 1 110 ? 10.702 2.878 -1.590 1.00 81.88 110 GLY A N 1
ATOM 794 C CA . GLY A 1 110 ? 10.711 3.030 -3.046 1.00 81.88 110 GLY A CA 1
ATOM 795 C C . GLY A 1 110 ? 11.871 2.301 -3.727 1.00 81.88 110 GLY A C 1
ATOM 796 O O . GLY A 1 110 ? 12.339 2.759 -4.769 1.00 81.88 110 GLY A O 1
ATOM 797 N N . ASP A 1 111 ? 12.411 1.250 -3.104 1.00 65.75 111 ASP A N 1
ATOM 798 C CA . ASP A 1 111 ? 13.365 0.358 -3.749 1.00 65.75 111 ASP A CA 1
ATOM 799 C C . ASP A 1 111 ? 13.204 -1.115 -3.323 1.00 65.75 111 ASP A C 1
ATOM 801 O O . ASP A 1 111 ? 12.608 -1.458 -2.299 1.00 65.75 111 ASP A O 1
ATOM 805 N N . ILE A 1 112 ? 13.775 -2.016 -4.132 1.00 56.00 112 ILE A N 1
ATOM 806 C CA . ILE A 1 112 ? 13.810 -3.465 -3.868 1.00 56.00 112 ILE A CA 1
ATOM 807 C C . ILE A 1 112 ? 14.712 -3.844 -2.680 1.00 56.00 112 ILE A C 1
ATOM 809 O O . ILE A 1 112 ? 14.699 -4.998 -2.253 1.00 56.00 112 ILE A O 1
ATOM 813 N N . ASN A 1 113 ? 15.476 -2.884 -2.153 1.00 52.81 113 ASN A N 1
ATOM 814 C CA . ASN A 1 113 ? 16.322 -3.040 -0.974 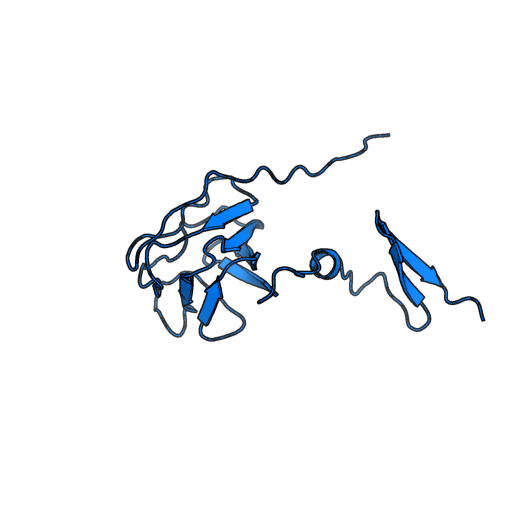1.00 52.81 113 ASN A CA 1
ATOM 815 C C . ASN A 1 113 ? 15.604 -2.598 0.302 1.00 52.81 113 ASN A C 1
ATOM 817 O O . ASN A 1 113 ? 16.272 -2.408 1.315 1.00 52.81 113 ASN A O 1
ATOM 821 N N . ALA A 1 114 ? 14.272 -2.457 0.240 1.00 52.25 114 ALA A N 1
ATOM 822 C CA . ALA A 1 114 ? 13.353 -2.380 1.362 1.00 52.25 114 ALA A CA 1
ATOM 823 C C . ALA A 1 114 ? 13.883 -3.184 2.555 1.00 52.25 114 ALA A C 1
ATOM 825 O O . ALA A 1 114 ? 13.722 -4.406 2.629 1.00 52.25 114 ALA A O 1
ATOM 826 N N . ASP A 1 115 ? 14.551 -2.489 3.473 1.00 53.19 115 ASP A N 1
ATOM 827 C CA . ASP A 1 115 ? 15.084 -3.110 4.666 1.00 53.19 115 ASP A CA 1
ATOM 828 C C . ASP A 1 115 ? 13.901 -3.328 5.603 1.00 53.19 115 ASP A C 1
ATOM 830 O O . ASP A 1 115 ? 13.510 -2.452 6.376 1.00 53.19 115 ASP A O 1
ATOM 834 N N . TYR A 1 116 ? 13.283 -4.507 5.510 1.00 53.56 116 TYR A N 1
ATOM 835 C CA . TYR A 1 116 ? 12.236 -4.933 6.438 1.00 53.56 116 TYR A CA 1
ATOM 836 C C . TYR A 1 116 ? 12.711 -4.862 7.903 1.00 53.56 116 TYR A C 1
ATOM 838 O O . TYR A 1 116 ? 11.879 -4.899 8.809 1.00 53.56 116 TYR A O 1
ATOM 846 N N . ALA A 1 117 ? 14.020 -4.722 8.169 1.00 45.75 117 ALA A N 1
ATOM 847 C CA . ALA A 1 117 ? 14.534 -4.463 9.508 1.00 45.75 117 ALA A CA 1
ATOM 848 C C . ALA A 1 117 ? 14.148 -3.080 10.060 1.00 45.75 117 ALA A C 1
ATOM 850 O O . ALA A 1 117 ? 14.134 -2.909 11.278 1.00 45.75 117 ALA A O 1
ATOM 851 N N . GLU A 1 118 ? 13.769 -2.102 9.231 1.00 48.62 118 GLU A N 1
ATOM 852 C CA . GLU A 1 118 ? 13.297 -0.803 9.728 1.00 48.62 118 GLU A CA 1
ATOM 853 C C . GLU A 1 118 ? 11.858 -0.844 10.261 1.00 48.62 118 GLU A C 1
ATOM 855 O O . GLU A 1 118 ? 11.543 -0.080 11.172 1.00 48.62 118 GLU A O 1
ATOM 860 N N . MET A 1 119 ? 11.021 -1.799 9.826 1.00 50.34 119 MET A N 1
ATOM 861 C CA . MET A 1 119 ? 9.757 -2.117 10.520 1.00 50.34 119 MET A CA 1
ATOM 862 C C . MET A 1 119 ? 9.996 -2.670 11.937 1.00 50.34 119 MET A C 1
ATOM 864 O O . MET A 1 119 ? 9.105 -2.601 12.781 1.00 50.34 119 MET A O 1
ATOM 868 N N . TYR A 1 120 ? 11.199 -3.186 12.212 1.00 48.12 120 TYR A N 1
ATOM 869 C CA . TYR A 1 120 ? 11.638 -3.649 13.529 1.00 48.12 120 TYR A CA 1
ATOM 870 C C . TYR A 1 120 ? 12.439 -2.597 14.312 1.00 48.12 120 TYR A C 1
ATOM 872 O O . TYR A 1 120 ? 12.983 -2.934 15.364 1.00 48.12 120 TYR A O 1
ATOM 880 N N . LYS A 1 121 ? 12.529 -1.329 13.870 1.00 46.16 121 LYS A N 1
ATOM 881 C CA . LYS A 1 121 ? 13.163 -0.273 14.681 1.00 46.16 121 LYS A CA 1
ATOM 882 C C . LYS A 1 121 ? 12.280 0.071 15.883 1.00 46.16 121 LYS A C 1
ATOM 884 O O . LYS A 1 121 ? 11.485 1.008 15.875 1.00 46.16 121 LYS A O 1
ATOM 889 N N . ILE A 1 122 ? 12.467 -0.706 16.943 1.00 49.62 122 ILE A N 1
ATOM 890 C CA . ILE A 1 122 ? 11.954 -0.455 18.281 1.00 49.62 122 ILE A CA 1
ATOM 891 C C . ILE A 1 122 ? 12.701 0.778 18.795 1.00 49.62 122 ILE A C 1
ATOM 893 O O . ILE A 1 122 ? 13.874 0.715 19.154 1.00 49.62 122 ILE A O 1
ATOM 897 N N . LYS A 1 123 ? 12.020 1.928 18.812 1.00 46.59 123 LYS A N 1
ATOM 898 C CA . LYS A 1 123 ? 12.517 3.179 19.414 1.00 46.59 123 LYS A CA 1
ATOM 899 C C . L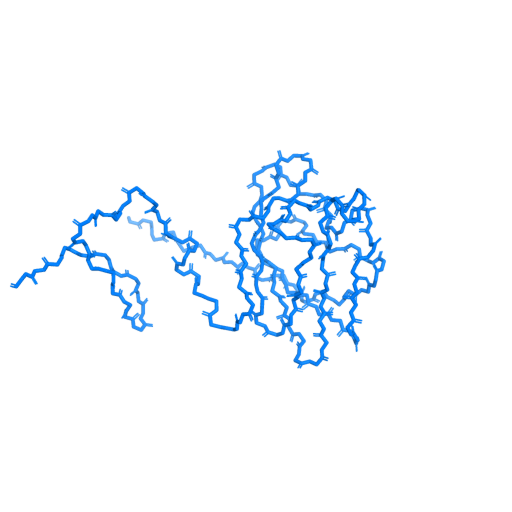YS A 1 123 ? 12.876 3.014 20.905 1.00 46.59 123 LYS A C 1
ATOM 901 O O . LYS A 1 123 ? 13.519 3.890 21.471 1.00 46.59 123 LYS A O 1
ATOM 906 N N . GLU A 1 124 ? 12.450 1.915 21.523 1.00 51.47 124 GLU A N 1
ATOM 907 C CA . GLU A 1 124 ? 12.641 1.599 22.940 1.00 51.47 124 GLU A CA 1
ATOM 908 C C . GLU A 1 124 ? 13.835 0.662 23.225 1.00 51.47 124 GLU A C 1
ATOM 910 O O . GLU A 1 124 ? 14.266 0.617 24.371 1.00 51.47 124 GLU A O 1
ATOM 915 N N . ASP A 1 125 ? 14.427 -0.003 22.216 1.00 52.75 125 ASP A N 1
ATOM 916 C CA . ASP A 1 125 ? 15.473 -1.035 22.420 1.00 52.75 125 ASP A CA 1
ATOM 917 C C . ASP A 1 125 ? 16.869 -0.638 21.899 1.00 52.75 125 ASP A C 1
ATOM 919 O O . ASP A 1 125 ? 17.779 -1.467 21.863 1.00 52.75 125 ASP A O 1
ATOM 923 N N . VAL A 1 126 ? 17.057 0.612 21.464 1.00 55.66 126 VAL A N 1
ATOM 924 C CA . VAL A 1 126 ? 18.355 1.111 20.977 1.00 55.66 126 VAL A CA 1
ATOM 925 C C . VAL A 1 126 ? 18.734 2.373 21.744 1.00 55.66 126 VAL A C 1
ATOM 927 O O . VAL A 1 126 ? 18.134 3.434 21.559 1.00 55.66 126 VAL A O 1
ATOM 930 N N . GLU A 1 127 ? 19.745 2.260 22.603 1.00 65.19 127 GLU A N 1
ATOM 931 C CA . GLU A 1 127 ? 20.298 3.366 23.380 1.00 65.19 127 GLU A CA 1
ATOM 932 C C . GLU A 1 127 ? 21.505 4.008 22.666 1.00 65.19 127 GLU A C 1
ATOM 934 O O . GLU A 1 127 ? 22.111 3.455 21.744 1.00 65.19 127 GLU A O 1
ATOM 939 N N . ILE A 1 128 ? 21.891 5.215 23.100 1.00 62.03 128 ILE A N 1
ATOM 940 C CA . ILE A 1 128 ? 23.122 5.858 22.620 1.00 62.03 128 ILE A CA 1
ATOM 941 C C . ILE A 1 128 ? 24.321 4.995 23.038 1.00 62.03 128 ILE A C 1
ATOM 943 O O . ILE A 1 128 ? 24.587 4.837 24.227 1.00 62.03 128 ILE A O 1
ATOM 947 N N . GLY A 1 129 ? 25.074 4.497 22.053 1.00 64.94 129 GLY A N 1
ATOM 948 C CA . GLY A 1 129 ? 26.235 3.625 22.269 1.00 64.94 129 GLY A CA 1
ATOM 949 C C . GLY A 1 129 ? 26.022 2.172 21.837 1.00 64.94 129 GLY A C 1
ATOM 950 O O . GLY A 1 129 ? 26.968 1.387 21.900 1.00 64.94 129 GLY A O 1
ATOM 951 N N . ASP A 1 130 ? 24.831 1.817 21.357 1.00 62.88 130 ASP A N 1
ATOM 952 C CA . ASP A 1 130 ? 24.577 0.504 20.767 1.00 62.88 130 ASP A CA 1
ATOM 953 C C . ASP A 1 130 ? 25.002 0.457 19.290 1.00 62.88 130 ASP A C 1
ATOM 955 O O . ASP A 1 130 ? 24.831 1.415 18.531 1.00 62.88 130 ASP A O 1
ATOM 959 N N . VAL A 1 131 ? 25.563 -0.680 18.870 1.00 61.47 131 VAL A N 1
ATOM 960 C CA . VAL A 1 131 ? 25.881 -0.986 17.471 1.00 61.47 131 VAL A CA 1
ATOM 961 C C . VAL A 1 131 ? 24.835 -1.950 16.940 1.00 61.47 131 VAL A C 1
ATOM 963 O O . VAL A 1 131 ? 24.646 -3.059 17.448 1.00 61.47 131 VAL A O 1
ATOM 966 N N . VAL A 1 132 ? 24.185 -1.530 15.862 1.00 58.25 132 VAL A N 1
ATOM 967 C CA . VAL A 1 132 ? 23.306 -2.387 15.074 1.00 58.25 132 VAL A CA 1
ATOM 968 C C . VAL A 1 132 ? 24.139 -2.989 13.953 1.00 58.25 132 VAL A C 1
ATOM 970 O O . VAL A 1 132 ? 24.731 -2.265 13.153 1.00 58.25 132 VAL A O 1
ATOM 973 N N . SER A 1 133 ? 24.207 -4.318 13.908 1.00 62.59 133 SER A N 1
ATOM 974 C CA . SER A 1 133 ? 24.925 -5.036 12.857 1.00 62.59 133 SER A CA 1
ATOM 975 C C . SER A 1 133 ? 23.983 -5.952 12.090 1.00 62.59 133 SER A C 1
ATOM 977 O O . SER A 1 133 ? 23.152 -6.661 12.670 1.00 62.59 133 SER A O 1
ATOM 979 N N . PHE A 1 134 ? 24.146 -5.937 10.771 1.00 50.00 134 PHE A N 1
ATOM 980 C CA . PHE A 1 134 ? 23.502 -6.873 9.868 1.00 50.00 134 PHE A CA 1
ATOM 981 C C . PHE A 1 134 ? 24.467 -8.021 9.594 1.00 50.00 134 PHE A C 1
ATOM 983 O O . PHE A 1 134 ? 25.603 -7.808 9.173 1.00 50.00 134 PHE A O 1
ATOM 990 N N . THR A 1 135 ? 24.016 -9.245 9.846 1.00 54.34 135 THR A N 1
ATOM 991 C CA . THR A 1 135 ? 24.652 -10.446 9.293 1.00 54.34 135 THR A CA 1
ATOM 992 C C . THR A 1 135 ? 23.733 -11.007 8.221 1.00 54.34 135 THR A C 1
ATOM 994 O O . THR A 1 135 ? 22.529 -10.767 8.298 1.00 54.34 135 THR A O 1
ATOM 997 N N . GLU A 1 136 ? 24.275 -11.751 7.251 1.00 48.78 136 GLU A N 1
ATOM 998 C CA . GLU A 1 136 ? 23.525 -12.286 6.094 1.00 48.78 136 GLU A CA 1
ATOM 999 C C . GLU A 1 136 ? 22.257 -13.073 6.482 1.00 48.78 136 GLU A C 1
ATOM 1001 O O . GLU A 1 136 ? 21.385 -13.288 5.649 1.00 48.78 136 GLU A O 1
ATOM 1006 N N . GLU A 1 137 ? 22.120 -13.458 7.754 1.00 46.84 137 GLU A N 1
ATOM 1007 C CA . GLU A 1 137 ? 21.006 -14.257 8.253 1.00 46.84 137 GLU A CA 1
ATOM 1008 C C . GLU A 1 137 ? 20.186 -13.589 9.370 1.00 46.84 137 GLU A C 1
ATOM 1010 O O . GLU A 1 137 ? 19.064 -14.029 9.623 1.00 46.84 137 GLU A O 1
ATOM 1015 N N . ARG A 1 138 ? 20.707 -12.583 10.100 1.00 47.59 138 ARG A N 1
ATOM 1016 C CA . ARG A 1 138 ? 20.028 -12.026 11.295 1.00 47.59 138 ARG A CA 1
ATOM 1017 C C . ARG A 1 138 ? 20.419 -10.580 11.610 1.00 47.59 138 ARG A C 1
ATOM 1019 O O . ARG A 1 138 ? 21.593 -10.211 11.519 1.00 47.59 138 ARG A O 1
ATOM 1026 N N . LEU A 1 139 ? 19.445 -9.824 12.123 1.00 46.75 139 LEU A N 1
ATOM 1027 C CA . LEU A 1 139 ? 19.654 -8.568 12.848 1.00 46.75 139 LEU A CA 1
ATOM 1028 C C . LEU A 1 139 ? 20.203 -8.865 14.252 1.00 46.75 139 LEU A C 1
ATOM 1030 O O . LEU A 1 139 ? 19.636 -9.684 14.982 1.00 46.75 139 LEU A O 1
ATOM 1034 N N . LYS A 1 140 ? 21.294 -8.199 14.640 1.00 56.97 140 LYS A N 1
ATOM 1035 C CA . LYS A 1 140 ? 21.826 -8.238 16.009 1.00 56.97 140 LYS A CA 1
ATOM 1036 C C . LYS A 1 140 ? 22.042 -6.820 16.526 1.00 56.97 140 LYS A C 1
ATOM 1038 O O . LYS A 1 140 ? 22.705 -6.019 15.868 1.00 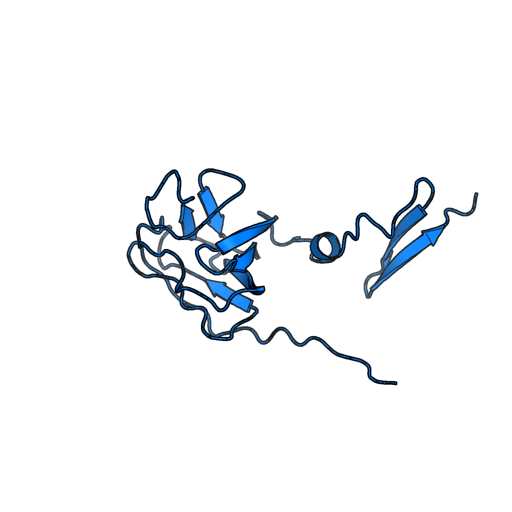56.97 140 LYS A O 1
ATOM 1043 N N . VAL A 1 141 ? 21.533 -6.557 17.727 1.00 55.41 141 VAL A N 1
ATOM 1044 C CA . VAL A 1 141 ? 21.828 -5.351 18.509 1.00 55.41 141 VAL A CA 1
ATOM 1045 C C . VAL A 1 141 ? 22.767 -5.753 19.642 1.00 55.41 141 VAL A C 1
ATOM 1047 O O . VAL A 1 141 ? 22.502 -6.722 20.356 1.00 55.41 141 VAL A O 1
ATOM 1050 N N . GLY A 1 142 ? 23.887 -5.050 19.772 1.00 58.38 142 GLY A N 1
ATOM 1051 C CA . GLY A 1 142 ? 24.849 -5.249 20.851 1.00 58.38 142 GLY A CA 1
ATOM 1052 C C . GLY A 1 142 ? 25.465 -3.923 21.276 1.00 58.38 142 GLY A C 1
ATOM 1053 O O . GLY A 1 142 ? 25.470 -2.966 20.506 1.00 58.38 142 GLY A O 1
ATOM 1054 N N . LYS A 1 143 ? 25.996 -3.854 22.499 1.00 55.00 143 LYS A N 1
ATOM 1055 C CA . LYS A 1 143 ? 26.714 -2.658 22.956 1.00 55.00 143 LYS A CA 1
ATOM 1056 C C . LYS A 1 143 ? 28.018 -2.505 22.179 1.00 55.00 143 LYS A C 1
ATOM 1058 O O . LYS A 1 143 ? 28.700 -3.502 21.943 1.00 55.00 143 LYS A O 1
ATOM 1063 N N . ALA A 1 144 ? 28.368 -1.275 21.800 1.00 53.16 144 ALA A N 1
ATOM 1064 C CA . ALA A 1 144 ? 29.694 -0.992 21.269 1.00 53.16 144 ALA A CA 1
ATOM 1065 C C . ALA A 1 144 ? 30.735 -1.338 22.341 1.00 53.16 144 ALA A C 1
ATOM 1067 O O . ALA A 1 144 ? 30.786 -0.691 23.389 1.00 53.16 144 ALA A O 1
ATOM 1068 N N . GLU A 1 145 ? 31.559 -2.352 22.097 1.00 55.66 145 GLU A N 1
ATOM 1069 C CA . GLU A 1 145 ? 32.791 -2.519 22.862 1.00 55.66 145 GLU A CA 1
ATOM 1070 C C . GLU A 1 145 ? 33.865 -1.633 22.217 1.00 55.66 145 GLU A C 1
ATOM 1072 O O . GLU A 1 145 ? 34.039 -1.650 20.996 1.00 55.66 145 GLU A O 1
ATOM 1077 N N . LEU A 1 146 ? 34.503 -0.798 23.044 1.00 52.41 146 LEU A N 1
ATOM 1078 C CA . LEU A 1 146 ? 35.610 0.086 22.660 1.00 52.41 146 LEU A CA 1
ATOM 1079 C C . LEU A 1 146 ? 36.892 -0.705 22.384 1.00 52.41 146 LEU A C 1
ATOM 1081 O O . LEU A 1 146 ? 37.203 -1.612 23.190 1.00 52.41 146 LEU A O 1
#

Secondary structure (DSSP, 8-state):
---------BPPPEE--TTPPBP-TT-SEEEEE-SS-EE---SSSB----TT-EEEEEE--SS--EEEE-TTTSTT--EE-SSSEEEE-TT-EEEEEE-SSSEEEEEEESSTT--TTGGG--TTS--TTEEEEEETTEEEEEE---

Radius of gyration: 17.12 Å; chains: 1; bounding box: 49×38×41 Å

Sequence (146 aa):
QHLGETELTATTTQTVSTTTAIVVGNATHIVVTATSSVILDSAPTIANGTTGQVVIIRGASTTATVSLQDQDTLASSNLQLGVISRQLGNGDTLALMFDGTDWLELWFSGDINADYAEMYKIKEDVEIGDVVSFTEERLKVGKAEL

Foldseek 3Di:
DDPPDPDQDEDDEDADAQADAAECELHQEYEYEYPAAYEHLHQCNHPADPAFRKHKYAYQAQHYKYKQAACVQRPNPLEHEPDGIDIHHHLKMWMWGHRPRGTYTPDTDPDNPPPVCVVVPPVPPDDPQWDWDDDPVDTDIDGDDD